Protein AF-A0A1V2LW60-F1 (afdb_monomer)

Radius of gyration: 14.6 Å; Cα contacts (8 Å, |Δi|>4): 250; chains: 1; bounding box: 36×35×36 Å

Sequence (140 aa):
MFGLFGNNDGVFLSRGDFKNAEVDNYISYEDGEFVCFLIKSPDEEHCFTNKGYYRLKGTDLDRYEFNRHKLEDVEFELAGRFDGDVEVKFIIGGDKINVDINKAQSEQAKDLYKILYKLSSVQNFEEDDYSDVFEQFLDN

Solvent-accessible surface area (backbone atoms only — not comparable to full-atom values): 8105 Å² total; per-residue (Å²): 138,80,86,81,78,88,69,76,44,17,42,75,56,55,86,92,46,43,84,78,41,76,67,55,79,75,58,55,52,92,77,75,42,50,81,74,44,40,32,43,31,89,65,39,37,43,37,34,37,37,37,30,41,37,38,35,44,86,87,49,75,50,76,43,45,45,31,80,27,64,52,40,78,66,44,75,47,76,52,54,101,83,53,69,32,27,36,45,33,32,29,45,80,87,42,81,47,75,46,50,27,35,42,93,46,45,69,62,51,50,51,52,45,54,42,51,48,49,43,47,75,66,66,42,69,86,47,72,69,42,48,74,61,50,50,76,67,72,79,119

Structure (mmCIF, N/CA/C/O backbone):
data_AF-A0A1V2LW60-F1
#
_entry.id   AF-A0A1V2LW60-F1
#
loop_
_atom_site.group_PDB
_atom_site.id
_atom_site.type_symbol
_atom_site.label_atom_id
_atom_site.label_alt_id
_atom_site.label_comp_id
_atom_site.label_asym_id
_atom_site.label_entity_id
_atom_site.label_seq_id
_atom_site.pdbx_PDB_ins_code
_atom_site.Cartn_x
_atom_site.Cartn_y
_atom_site.Cartn_z
_atom_site.occupancy
_atom_site.B_iso_or_equiv
_atom_site.auth_seq_id
_atom_site.auth_comp_id
_atom_site.auth_asym_id
_atom_site.auth_atom_id
_atom_site.pdbx_PDB_m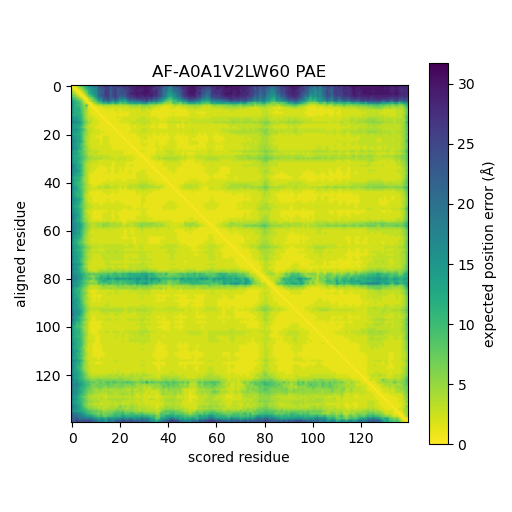odel_num
ATOM 1 N N . MET A 1 1 ? 21.681 5.369 -18.726 1.00 34.28 1 MET A N 1
ATOM 2 C CA . MET A 1 1 ? 21.057 4.231 -19.431 1.00 34.28 1 MET A CA 1
ATOM 3 C C . MET A 1 1 ? 21.082 3.055 -18.466 1.00 34.28 1 MET A C 1
ATOM 5 O O . MET A 1 1 ? 22.072 2.342 -18.415 1.00 34.28 1 MET A O 1
ATOM 9 N N . PHE A 1 2 ? 20.074 2.962 -17.596 1.00 39.78 2 PHE A N 1
ATOM 10 C CA . PHE A 1 2 ? 19.928 1.841 -16.665 1.00 39.78 2 PHE A CA 1
ATOM 11 C C . PHE A 1 2 ? 19.183 0.725 -17.396 1.00 39.78 2 PHE A C 1
ATOM 13 O O . PHE A 1 2 ? 18.133 0.971 -17.986 1.00 39.78 2 PHE A O 1
ATOM 20 N N . GLY A 1 3 ? 19.780 -0.465 -17.436 1.00 31.62 3 GLY A N 1
ATOM 21 C CA . GLY A 1 3 ? 19.175 -1.644 -18.041 1.00 31.62 3 GLY A CA 1
ATOM 22 C C . GLY A 1 3 ? 18.008 -2.130 -17.190 1.00 31.62 3 GLY A C 1
ATOM 23 O O . GLY A 1 3 ? 18.221 -2.823 -16.203 1.00 31.62 3 GLY A O 1
ATOM 24 N N . LEU A 1 4 ? 16.794 -1.755 -17.586 1.00 40.34 4 LEU A N 1
ATOM 25 C CA . LEU A 1 4 ? 15.548 -2.383 -17.157 1.00 40.34 4 LEU A CA 1
ATOM 26 C C . LEU A 1 4 ? 15.417 -3.716 -17.901 1.00 40.34 4 LEU A C 1
ATOM 28 O O . LEU A 1 4 ? 14.896 -3.772 -19.013 1.00 40.34 4 LEU A O 1
ATOM 32 N N . PHE A 1 5 ? 15.947 -4.785 -17.317 1.00 40.75 5 PHE A N 1
ATOM 33 C CA . PHE A 1 5 ? 15.549 -6.134 -17.698 1.00 40.75 5 PHE A CA 1
ATOM 34 C C . PHE A 1 5 ? 14.306 -6.510 -16.880 1.00 40.75 5 PHE A C 1
ATOM 36 O O . PHE A 1 5 ? 14.417 -6.803 -15.699 1.00 40.75 5 PHE A O 1
ATOM 43 N N . GLY A 1 6 ? 13.140 -6.477 -17.528 1.00 46.19 6 GLY A N 1
ATOM 44 C CA . GLY A 1 6 ? 12.176 -7.585 -17.497 1.00 46.19 6 GLY A CA 1
ATOM 45 C C . GLY A 1 6 ? 11.258 -7.806 -16.295 1.00 46.19 6 GLY A C 1
ATOM 46 O O . GLY A 1 6 ? 10.565 -8.815 -16.317 1.00 46.19 6 GLY A O 1
ATOM 47 N N . ASN A 1 7 ? 11.209 -6.920 -15.307 1.00 60.88 7 ASN A N 1
ATOM 48 C CA . ASN A 1 7 ? 10.411 -7.152 -14.107 1.00 60.88 7 ASN A CA 1
ATOM 49 C C . ASN A 1 7 ? 9.271 -6.129 -13.994 1.00 60.88 7 ASN A C 1
ATOM 51 O O . ASN A 1 7 ? 9.524 -4.924 -14.029 1.00 60.88 7 ASN A O 1
ATOM 55 N N . ASN A 1 8 ? 8.030 -6.616 -13.887 1.00 77.12 8 ASN A N 1
ATOM 56 C CA . ASN A 1 8 ? 6.828 -5.802 -13.657 1.00 77.12 8 ASN A CA 1
ATOM 57 C C . ASN A 1 8 ? 6.673 -5.422 -12.170 1.00 77.12 8 ASN A C 1
ATOM 59 O O . ASN A 1 8 ? 5.585 -5.060 -11.739 1.00 77.12 8 ASN A O 1
ATOM 63 N N . ASP A 1 9 ? 7.753 -5.500 -11.391 1.00 90.06 9 ASP A N 1
ATOM 64 C CA . ASP A 1 9 ? 7.768 -5.190 -9.967 1.00 90.06 9 ASP A CA 1
ATOM 65 C C . ASP A 1 9 ? 7.499 -3.696 -9.747 1.00 90.06 9 ASP A C 1
ATOM 67 O O . ASP A 1 9 ? 7.987 -2.820 -10.474 1.00 90.06 9 ASP A O 1
ATOM 71 N N . GLY A 1 10 ? 6.750 -3.396 -8.697 1.00 95.44 10 GLY A N 1
ATOM 72 C CA . GLY A 1 10 ? 6.493 -2.042 -8.254 1.00 95.44 10 GLY A CA 1
ATOM 73 C C . GLY A 1 10 ? 7.738 -1.363 -7.690 1.00 95.44 10 GLY A C 1
ATOM 74 O O . GLY A 1 10 ? 8.611 -1.987 -7.079 1.00 95.44 10 GLY A O 1
ATOM 75 N N . VAL A 1 11 ? 7.799 -0.045 -7.857 1.00 96.81 11 VAL A N 1
ATOM 76 C CA . VAL A 1 11 ? 8.784 0.815 -7.196 1.00 96.81 11 VAL A CA 1
ATOM 77 C C . VAL A 1 11 ? 8.082 1.870 -6.356 1.00 96.81 11 VAL A C 1
ATOM 79 O O . VAL A 1 11 ? 7.093 2.457 -6.799 1.00 96.81 11 VAL A O 1
ATOM 82 N N . PHE A 1 12 ? 8.593 2.140 -5.153 1.00 97.56 12 PHE A N 1
ATOM 83 C CA . PHE A 1 12 ? 8.100 3.274 -4.372 1.00 97.56 12 PHE A CA 1
ATOM 84 C C . PHE A 1 1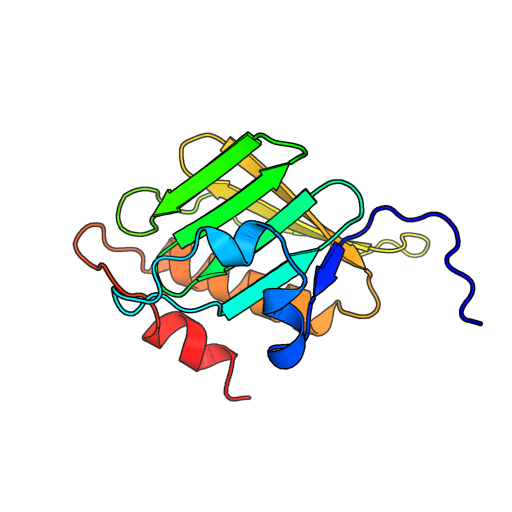2 ? 8.474 4.577 -5.073 1.00 97.56 12 PHE A C 1
ATOM 86 O O . PHE A 1 12 ? 9.642 4.796 -5.413 1.00 97.56 12 PHE A O 1
ATOM 93 N N . LEU A 1 13 ? 7.493 5.457 -5.242 1.00 97.19 13 LEU A N 1
ATOM 94 C CA . LEU A 1 13 ? 7.717 6.815 -5.709 1.00 97.19 13 LEU A CA 1
ATOM 95 C C . LEU A 1 13 ? 8.208 7.699 -4.564 1.00 97.19 13 LEU A C 1
ATOM 97 O O . LEU A 1 13 ? 7.827 7.538 -3.405 1.00 97.19 13 LEU A O 1
ATOM 101 N N . SER A 1 14 ? 9.051 8.673 -4.903 1.00 95.69 14 SER A N 1
ATOM 102 C CA . SER A 1 14 ? 9.379 9.744 -3.968 1.00 95.69 14 SER A CA 1
ATOM 103 C C . SER A 1 14 ? 8.186 10.694 -3.836 1.00 95.69 14 SER A C 1
ATOM 105 O O . SER A 1 14 ? 7.402 10.850 -4.772 1.00 95.69 14 SER A O 1
ATOM 107 N N . ARG A 1 15 ? 8.065 11.397 -2.703 1.00 92.19 15 ARG A N 1
ATOM 108 C CA . ARG A 1 15 ? 6.952 12.335 -2.465 1.00 92.19 15 ARG A CA 1
ATOM 109 C C . ARG A 1 15 ? 6.796 13.396 -3.564 1.00 92.19 15 ARG A C 1
ATOM 111 O O . ARG A 1 15 ? 5.685 13.817 -3.859 1.00 92.19 15 ARG A O 1
ATOM 118 N N . GLY A 1 16 ? 7.899 13.829 -4.183 1.00 94.50 16 GLY A N 1
ATOM 119 C CA . GLY A 1 16 ? 7.868 14.793 -5.292 1.00 94.50 16 GLY A CA 1
ATOM 120 C C . GLY A 1 16 ? 7.300 14.230 -6.600 1.00 94.50 16 GLY A C 1
ATOM 121 O O . GLY A 1 16 ? 6.918 15.004 -7.483 1.00 94.50 16 GLY A O 1
ATOM 122 N N . ASP A 1 17 ? 7.224 12.903 -6.701 1.00 97.31 17 ASP A N 1
ATOM 123 C CA . ASP A 1 17 ? 6.818 12.158 -7.888 1.00 97.31 17 ASP A CA 1
ATOM 124 C C . ASP A 1 17 ? 5.403 11.573 -7.789 1.00 97.31 17 ASP A C 1
ATOM 126 O O . ASP A 1 17 ? 4.942 11.001 -8.773 1.00 97.31 17 ASP A O 1
ATOM 130 N N . PHE A 1 18 ? 4.689 11.729 -6.665 1.00 96.75 18 PHE A N 1
ATOM 131 C CA . PHE A 1 18 ? 3.325 11.195 -6.506 1.00 96.75 18 PHE A CA 1
ATOM 132 C C . PHE A 1 18 ? 2.366 11.677 -7.598 1.00 96.75 18 PHE A C 1
ATOM 134 O O . PHE A 1 18 ? 1.683 10.861 -8.199 1.00 96.75 18 PHE A O 1
ATOM 141 N N . LYS A 1 19 ? 2.454 12.952 -7.990 1.00 95.62 19 LYS A N 1
ATOM 142 C C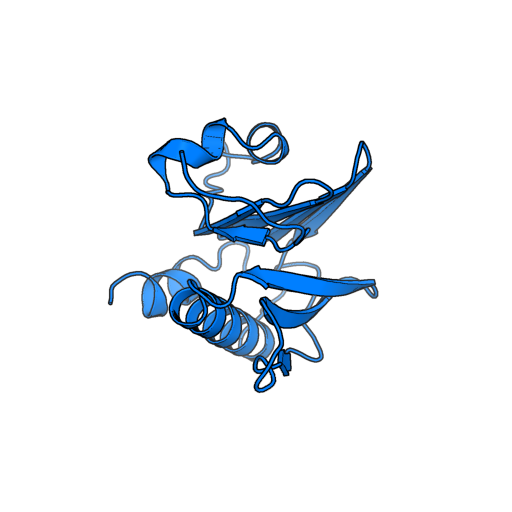A . LYS A 1 19 ? 1.709 13.541 -9.121 1.00 95.62 19 LYS A CA 1
ATOM 143 C C . LYS A 1 19 ? 1.924 12.866 -10.487 1.00 95.62 19 LYS A C 1
ATOM 145 O O . LYS A 1 19 ? 1.267 13.225 -11.458 1.00 95.62 19 LYS A O 1
ATOM 150 N N . ASN A 1 20 ? 2.923 11.988 -10.611 1.00 94.50 20 ASN A N 1
ATOM 151 C CA . ASN A 1 20 ? 3.185 11.215 -11.829 1.00 94.50 20 ASN A CA 1
ATOM 152 C C . ASN A 1 20 ? 2.429 9.868 -11.831 1.00 94.50 20 ASN A C 1
ATOM 154 O O . ASN A 1 20 ? 2.521 9.107 -12.804 1.00 94.50 20 ASN A O 1
ATOM 158 N N . ALA A 1 21 ? 1.751 9.534 -10.734 1.00 97.19 21 ALA A N 1
ATOM 159 C CA . ALA A 1 21 ? 0.833 8.416 -10.620 1.00 97.19 21 ALA A CA 1
ATOM 160 C C . ALA A 1 21 ? -0.589 8.885 -10.943 1.00 97.19 21 ALA A C 1
ATOM 162 O O . ALA A 1 21 ? -0.992 9.977 -10.551 1.00 97.19 21 ALA A O 1
ATOM 163 N N . GLU A 1 22 ? -1.341 8.065 -11.665 1.00 97.88 22 GLU A N 1
ATOM 164 C CA . GLU A 1 22 ? -2.725 8.376 -12.021 1.00 97.88 22 GLU A CA 1
ATOM 165 C C . GLU A 1 22 ? -3.643 8.299 -10.790 1.00 97.88 22 GLU A C 1
ATOM 167 O O . GLU A 1 22 ? -4.556 9.111 -10.654 1.00 97.88 22 GLU A O 1
ATOM 172 N N . VAL A 1 23 ? -3.358 7.391 -9.849 1.00 98.00 23 VAL A N 1
ATOM 173 C CA . VAL A 1 23 ? -4.103 7.230 -8.590 1.00 98.00 23 VAL A CA 1
ATOM 174 C C . VAL A 1 23 ? -4.105 8.504 -7.727 1.00 98.00 23 VAL A C 1
ATOM 176 O O . VAL A 1 23 ? -5.062 8.733 -6.992 1.00 98.00 23 VAL A O 1
ATOM 179 N N . ASP A 1 24 ? -3.094 9.373 -7.867 1.00 97.75 24 ASP A N 1
ATOM 180 C CA . ASP A 1 24 ? -2.974 10.649 -7.139 1.00 97.75 24 ASP A CA 1
ATOM 181 C C . ASP A 1 24 ? -4.146 11.605 -7.422 1.00 97.75 24 ASP A C 1
ATOM 183 O O . ASP A 1 24 ? -4.569 12.354 -6.543 1.00 97.75 24 ASP A O 1
ATOM 187 N N . ASN A 1 25 ? -4.736 11.525 -8.622 1.00 97.38 25 ASN A N 1
ATOM 188 C CA . ASN A 1 25 ? -5.887 12.340 -9.025 1.00 97.38 25 ASN A CA 1
ATOM 189 C C . ASN A 1 25 ? -7.184 11.993 -8.269 1.00 97.38 25 ASN A C 1
ATOM 191 O O . ASN A 1 25 ? -8.160 12.738 -8.370 1.00 97.38 25 ASN A O 1
ATOM 195 N N . TYR A 1 26 ? -7.221 10.863 -7.555 1.00 97.50 26 TYR A N 1
ATOM 196 C CA . TYR A 1 26 ? -8.415 10.348 -6.871 1.00 97.50 26 TYR A CA 1
ATOM 197 C C . TYR A 1 26 ? -8.351 10.498 -5.347 1.00 97.50 26 TYR A C 1
ATOM 199 O O . TYR A 1 26 ? -9.273 10.069 -4.649 1.00 97.50 26 TYR A O 1
ATOM 207 N N . ILE A 1 27 ? -7.273 11.089 -4.833 1.00 97.50 27 ILE A N 1
ATOM 208 C CA . ILE A 1 27 ? -7.060 11.298 -3.402 1.00 97.50 27 ILE A CA 1
ATOM 209 C C . ILE A 1 27 ? -7.821 12.542 -2.954 1.00 97.50 27 ILE A C 1
ATOM 211 O O . ILE A 1 27 ? -7.706 13.607 -3.564 1.00 97.50 27 ILE A O 1
ATOM 215 N N . SER A 1 28 ? -8.572 12.417 -1.860 1.00 95.56 28 SER A N 1
ATOM 216 C CA . SER A 1 28 ? -9.410 13.487 -1.311 1.00 95.56 28 SER A CA 1
ATOM 217 C C . SER A 1 28 ? -8.583 14.443 -0.441 1.00 95.56 28 SER A C 1
ATOM 219 O O . SER A 1 28 ? -8.783 14.554 0.773 1.00 95.56 28 SER A O 1
ATOM 221 N N . TYR A 1 29 ? -7.622 15.136 -1.057 1.00 96.12 29 TYR A N 1
ATOM 222 C CA . TYR A 1 29 ? -6.722 16.079 -0.382 1.00 96.12 29 TYR A CA 1
ATOM 223 C C . TYR A 1 29 ? -7.467 17.191 0.371 1.00 96.12 29 TYR A C 1
ATOM 225 O O . TYR A 1 29 ? -7.030 17.635 1.435 1.00 96.12 29 TYR A O 1
ATOM 233 N N . GLU A 1 30 ? -8.608 17.630 -0.157 1.00 95.56 30 GLU A N 1
ATOM 234 C CA . GLU A 1 30 ? -9.508 18.608 0.456 1.00 95.56 30 GLU A CA 1
ATOM 235 C C . GLU A 1 30 ? -10.067 18.162 1.813 1.00 95.56 30 GLU A C 1
ATOM 237 O O . GLU A 1 30 ? -10.367 19.010 2.654 1.00 95.56 30 GLU A O 1
ATOM 242 N N . ASP A 1 31 ? -10.132 16.851 2.047 1.00 93.88 31 ASP A N 1
ATOM 243 C CA . ASP A 1 31 ? -10.638 16.250 3.278 1.00 93.88 31 ASP A CA 1
ATOM 244 C C . ASP A 1 31 ? -9.506 15.877 4.249 1.00 93.88 31 ASP A C 1
ATOM 246 O O . ASP A 1 31 ? -9.732 15.161 5.225 1.00 93.88 31 ASP A O 1
ATOM 250 N N . GLY A 1 32 ? -8.275 16.341 4.006 1.00 95.31 32 GLY A N 1
ATOM 251 C CA . GLY A 1 32 ? -7.112 16.031 4.844 1.00 95.31 32 GLY A CA 1
ATOM 252 C C . GLY A 1 32 ? -6.538 14.632 4.612 1.00 95.31 32 GLY A C 1
ATOM 253 O O . GLY A 1 32 ? -5.817 14.112 5.461 1.00 95.31 32 GLY A O 1
ATOM 254 N N . GLU A 1 33 ? -6.863 14.001 3.484 1.00 97.69 33 GLU A N 1
ATOM 255 C CA . GLU A 1 33 ? -6.188 12.781 3.053 1.00 97.69 33 GLU A CA 1
ATOM 256 C C . GLU A 1 33 ? -4.820 13.107 2.439 1.00 97.69 33 GLU A C 1
ATOM 258 O O . GLU A 1 33 ? -4.671 14.083 1.702 1.00 97.69 33 GLU A O 1
ATOM 263 N N . PHE A 1 34 ? -3.805 12.296 2.726 1.00 95.62 34 PHE A N 1
ATOM 264 C CA . PHE A 1 34 ? -2.486 12.429 2.120 1.00 95.62 34 PHE A CA 1
ATOM 265 C C . PHE A 1 34 ? -1.822 11.072 1.891 1.00 95.62 34 PHE A C 1
ATOM 267 O O . PHE A 1 34 ? -2.038 10.112 2.629 1.00 95.62 34 PHE A O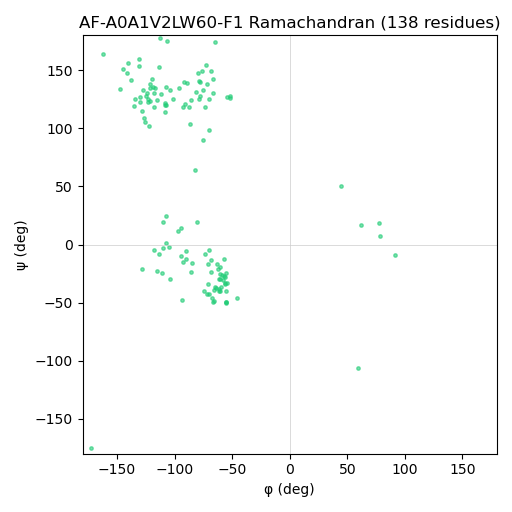 1
ATOM 2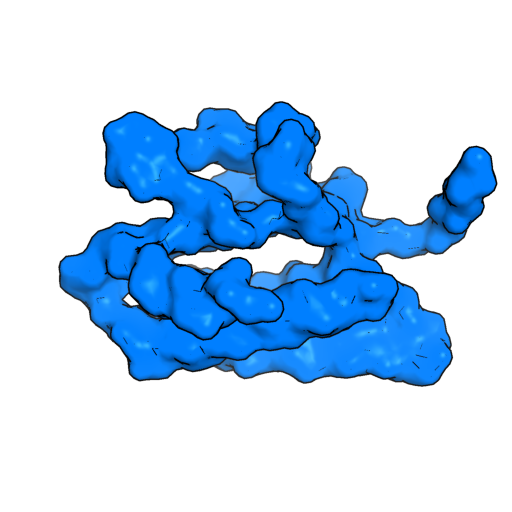74 N N . VAL A 1 35 ? -0.974 11.006 0.864 1.00 97.31 35 VAL A N 1
ATOM 275 C CA . VAL A 1 35 ? -0.208 9.805 0.510 1.00 97.31 35 VAL A CA 1
ATOM 276 C C . VAL A 1 35 ? 0.879 9.527 1.548 1.00 97.31 35 VAL A C 1
ATOM 278 O O . VAL A 1 35 ? 1.755 10.365 1.778 1.00 97.31 35 VAL A O 1
ATOM 281 N N . CYS A 1 36 ? 0.867 8.317 2.104 1.00 96.44 36 CYS A N 1
ATOM 282 C CA . CYS A 1 36 ? 1.930 7.769 2.945 1.00 96.44 36 CYS A CA 1
ATOM 283 C C . CYS A 1 36 ? 2.922 6.946 2.112 1.00 96.44 36 CYS A C 1
ATOM 285 O O . CYS A 1 36 ? 4.130 7.157 2.199 1.00 96.44 36 CYS A O 1
ATOM 287 N N . PHE A 1 37 ? 2.413 6.053 1.259 1.00 97.62 37 PHE A N 1
ATOM 288 C CA . PHE A 1 37 ? 3.212 5.282 0.304 1.00 97.62 37 PHE A CA 1
ATOM 289 C C . PHE A 1 37 ? 2.513 5.212 -1.043 1.00 97.62 37 PHE A C 1
ATOM 291 O O . PHE A 1 37 ? 1.304 5.004 -1.106 1.00 97.62 37 PHE A O 1
ATOM 298 N N . LEU A 1 38 ? 3.291 5.300 -2.117 1.00 98.31 38 LEU A N 1
ATOM 299 C CA . LEU A 1 38 ? 2.803 5.057 -3.465 1.00 98.31 38 LEU A CA 1
ATOM 300 C C . LEU A 1 38 ? 3.804 4.176 -4.198 1.00 98.31 38 LEU A C 1
ATOM 302 O O . LEU A 1 38 ? 4.969 4.544 -4.345 1.00 98.31 38 LEU A O 1
ATOM 306 N N . ILE A 1 39 ? 3.343 3.007 -4.622 1.00 98.38 39 ILE A N 1
ATOM 307 C CA . ILE A 1 39 ? 4.109 2.024 -5.378 1.00 98.38 39 ILE A CA 1
ATOM 308 C C . ILE A 1 39 ? 3.518 1.962 -6.781 1.00 98.38 39 ILE A C 1
ATOM 310 O O . ILE A 1 39 ? 2.306 1.819 -6.937 1.00 98.38 39 ILE A O 1
ATOM 314 N N . LYS A 1 40 ? 4.366 2.074 -7.801 1.00 97.25 40 LYS A N 1
ATOM 315 C CA . LYS A 1 40 ? 3.949 2.035 -9.204 1.00 97.25 40 LYS A CA 1
ATOM 316 C C . LYS A 1 40 ? 4.715 0.961 -9.956 1.00 97.25 40 LYS A C 1
ATOM 318 O O . LYS A 1 40 ? 5.946 0.951 -9.929 1.00 97.25 40 LYS A O 1
ATOM 323 N N . SER A 1 41 ? 3.985 0.098 -10.645 1.00 95.25 41 SER A N 1
ATOM 324 C CA . SER A 1 41 ? 4.503 -0.820 -11.654 1.00 95.25 41 SER A CA 1
ATOM 325 C C . SER A 1 41 ? 3.968 -0.430 -13.042 1.00 95.25 41 SER A C 1
ATOM 327 O O . SER A 1 41 ? 3.212 0.540 -13.164 1.00 95.25 41 SER A O 1
ATOM 329 N N . PRO A 1 42 ? 4.366 -1.122 -14.126 1.00 93.25 42 PRO A N 1
ATOM 330 C CA . PRO A 1 42 ? 3.745 -0.923 -15.435 1.00 93.25 42 PRO A CA 1
ATOM 331 C C . PRO A 1 42 ? 2.243 -1.248 -15.468 1.00 93.25 42 PRO A C 1
ATOM 333 O O . PRO A 1 42 ? 1.526 -0.652 -16.271 1.00 93.25 42 PRO A O 1
ATOM 336 N N . ASP A 1 43 ? 1.788 -2.178 -14.622 1.00 92.00 43 ASP A N 1
ATOM 337 C CA . ASP A 1 43 ? 0.435 -2.743 -14.677 1.00 92.00 43 ASP A CA 1
ATOM 338 C C . ASP A 1 43 ? -0.498 -2.188 -13.586 1.00 92.00 43 ASP A C 1
ATOM 340 O O . ASP A 1 43 ? -1.713 -2.116 -13.799 1.00 92.00 43 ASP A O 1
ATOM 344 N N . GLU A 1 44 ? 0.049 -1.807 -12.426 1.00 96.12 44 GLU A N 1
ATOM 345 C CA . GLU A 1 44 ? -0.722 -1.426 -11.238 1.00 96.12 44 GLU A CA 1
ATOM 346 C C . GLU A 1 44 ? -0.091 -0.244 -10.482 1.00 96.12 44 GLU A C 1
ATOM 348 O O . GLU A 1 44 ? 1.131 -0.080 -10.411 1.00 96.12 44 GLU A O 1
ATOM 353 N N . GLU A 1 45 ? -0.944 0.578 -9.874 1.00 98.25 45 GLU A N 1
ATOM 354 C CA . GLU A 1 45 ? -0.557 1.580 -8.883 1.00 98.25 45 GLU A CA 1
ATOM 355 C C . GLU A 1 45 ? -1.228 1.257 -7.549 1.00 98.25 45 GLU A C 1
ATOM 357 O O . GLU A 1 45 ? -2.441 1.047 -7.475 1.00 98.25 45 GLU A O 1
ATOM 362 N N . HIS A 1 46 ? -0.435 1.243 -6.483 1.00 98.56 46 HIS A N 1
ATOM 363 C CA . HIS A 1 46 ? -0.882 0.999 -5.120 1.00 98.56 46 HIS A CA 1
ATOM 364 C C . HIS A 1 46 ? -0.589 2.236 -4.284 1.00 98.56 46 HIS A C 1
ATOM 366 O O . HIS A 1 46 ? 0.572 2.616 -4.119 1.00 98.56 46 HIS A O 1
ATOM 372 N N . CYS A 1 47 ? -1.628 2.858 -3.742 1.00 98.62 47 CYS A N 1
ATOM 373 C CA . CYS A 1 47 ? -1.503 4.050 -2.919 1.00 98.62 47 CYS A CA 1
ATOM 374 C C . CYS A 1 47 ? -2.091 3.799 -1.534 1.00 98.62 47 CYS A C 1
ATOM 376 O O . CYS A 1 47 ? -3.255 3.438 -1.387 1.00 98.62 47 CYS A O 1
ATOM 378 N N . PHE A 1 48 ? -1.266 4.003 -0.516 1.00 98.50 48 PHE A N 1
ATOM 379 C CA . PHE A 1 48 ? -1.641 3.943 0.888 1.00 98.50 48 PHE A CA 1
ATOM 380 C C . PHE A 1 48 ? -1.658 5.370 1.419 1.00 98.50 48 PHE A C 1
ATOM 382 O O . PHE A 1 48 ? -0.637 6.063 1.373 1.00 98.50 48 PHE A O 1
ATOM 389 N N . THR A 1 49 ? -2.810 5.807 1.907 1.00 98.25 49 THR A N 1
ATOM 390 C CA . THR A 1 49 ? -3.008 7.115 2.533 1.00 98.25 49 THR A CA 1
ATOM 391 C C . THR A 1 49 ? -3.169 6.950 4.039 1.00 98.25 49 THR A C 1
ATOM 393 O O . THR A 1 49 ? -3.252 5.832 4.551 1.00 98.25 49 THR A O 1
ATOM 396 N N . ASN A 1 50 ? -3.266 8.060 4.764 1.00 96.62 50 ASN A N 1
ATOM 397 C CA . ASN A 1 50 ? -3.655 8.031 6.173 1.00 96.62 50 ASN A CA 1
ATOM 398 C C . ASN A 1 50 ? -5.086 7.500 6.401 1.00 96.62 50 ASN A C 1
ATOM 400 O O . ASN A 1 50 ? -5.409 7.107 7.519 1.00 96.62 50 ASN A O 1
ATOM 404 N N . LYS A 1 51 ? -5.936 7.449 5.364 1.00 97.62 51 LYS A N 1
ATOM 405 C CA . LYS A 1 51 ? -7.351 7.049 5.476 1.00 97.62 51 LYS A CA 1
ATOM 406 C C . LYS A 1 51 ? -7.686 5.711 4.827 1.00 97.62 51 LYS A C 1
ATOM 408 O O . LYS A 1 51 ? -8.670 5.072 5.207 1.00 97.62 51 LYS A O 1
ATOM 413 N N . GLY A 1 52 ? -6.913 5.269 3.842 1.00 97.62 52 GLY A N 1
ATOM 414 C CA . GLY A 1 52 ? -7.255 4.068 3.098 1.00 97.62 52 GLY A CA 1
ATOM 415 C C . GLY A 1 52 ? -6.196 3.583 2.123 1.00 97.62 52 GLY A C 1
ATOM 416 O O . GLY A 1 52 ? -5.081 4.093 2.029 1.00 97.62 52 GLY A O 1
ATOM 417 N N . TYR A 1 53 ? -6.590 2.554 1.387 1.00 98.69 53 TYR A N 1
ATOM 418 C CA . TYR A 1 53 ? -5.818 1.924 0.331 1.00 98.69 53 TYR A CA 1
ATOM 419 C C . TYR A 1 53 ? -6.539 2.070 -1.010 1.00 98.69 53 TYR A C 1
ATOM 421 O O . TYR A 1 53 ? -7.741 1.818 -1.108 1.00 98.69 53 TYR A O 1
ATOM 429 N N . TYR A 1 54 ? -5.788 2.444 -2.040 1.00 98.69 54 TYR A N 1
ATOM 430 C CA . TYR A 1 54 ? -6.245 2.575 -3.415 1.00 98.69 54 TYR A CA 1
ATOM 431 C C . TYR A 1 54 ? -5.414 1.660 -4.302 1.00 98.69 54 TYR A C 1
ATOM 433 O O . TYR A 1 54 ? -4.181 1.650 -4.214 1.00 98.69 54 TYR A O 1
ATOM 441 N N . ARG A 1 55 ? -6.086 0.935 -5.192 1.00 98.44 55 ARG A N 1
ATOM 442 C CA . ARG A 1 55 ? -5.453 0.169 -6.262 1.00 98.44 55 ARG A CA 1
ATOM 443 C C . ARG A 1 55 ? -6.015 0.626 -7.592 1.00 98.44 55 ARG A C 1
ATOM 445 O O . ARG A 1 55 ? -7.219 0.530 -7.803 1.00 98.44 55 ARG A O 1
ATOM 452 N N . LEU A 1 56 ? -5.148 1.073 -8.488 1.00 98.38 56 LEU A N 1
ATOM 453 C CA . LEU A 1 56 ? -5.509 1.336 -9.874 1.00 98.38 56 LEU A CA 1
ATOM 454 C C . LEU A 1 56 ? -4.874 0.267 -10.762 1.00 98.38 56 LEU A C 1
ATOM 456 O O . LEU A 1 56 ? -3.651 0.139 -10.800 1.00 98.38 56 LEU A O 1
ATOM 460 N N . LYS A 1 57 ? -5.704 -0.484 -11.488 1.00 95.88 57 LYS A N 1
ATOM 461 C CA . LYS A 1 57 ? -5.278 -1.507 -12.450 1.00 95.88 57 LYS A CA 1
ATOM 462 C C . LYS A 1 57 ? -5.937 -1.244 -13.795 1.00 95.88 57 LYS A C 1
ATOM 464 O O . LYS A 1 57 ? -7.141 -1.431 -13.962 1.00 95.88 57 LYS A O 1
ATOM 469 N N . GLY A 1 58 ? -5.153 -0.801 -14.774 1.00 91.88 58 GLY A N 1
ATOM 470 C CA . GLY A 1 58 ? -5.707 -0.308 -16.035 1.00 91.88 58 GLY A CA 1
ATOM 471 C C . GLY A 1 58 ? -6.642 0.883 -15.796 1.00 91.88 58 GLY A C 1
ATOM 472 O O . GLY A 1 58 ? -6.175 1.981 -15.518 1.00 91.88 58 GLY A O 1
ATOM 473 N N . THR A 1 59 ? -7.955 0.669 -15.915 1.00 93.44 59 THR A N 1
ATOM 474 C CA . THR A 1 59 ? -8.992 1.690 -15.658 1.00 93.44 59 THR A CA 1
ATOM 475 C C . THR A 1 59 ? -9.822 1.422 -14.406 1.00 93.44 59 THR A C 1
ATOM 477 O O . THR A 1 59 ? -10.701 2.221 -14.085 1.00 93.44 59 THR A O 1
ATOM 480 N N . ASP A 1 60 ? -9.585 0.299 -13.731 1.00 96.94 60 ASP A N 1
ATOM 481 C CA . ASP A 1 60 ? -10.358 -0.112 -12.566 1.00 96.94 60 ASP A CA 1
ATOM 482 C C . ASP A 1 60 ? -9.691 0.442 -11.303 1.00 96.94 60 ASP A C 1
ATOM 484 O O . ASP A 1 60 ? -8.514 0.172 -11.046 1.00 96.94 60 ASP A O 1
ATOM 488 N N . LEU A 1 61 ? -10.440 1.251 -10.549 1.00 97.81 61 LEU A N 1
ATOM 489 C CA . LEU A 1 61 ? -10.013 1.839 -9.282 1.00 97.81 61 LEU A CA 1
ATOM 490 C C . LEU A 1 61 ? -10.762 1.171 -8.130 1.00 97.81 61 LEU A C 1
ATOM 492 O O . LEU A 1 61 ? -11.967 1.375 -7.966 1.00 97.81 61 LEU A O 1
ATOM 496 N N . ASP A 1 62 ? -10.024 0.451 -7.295 1.00 97.94 62 ASP A N 1
ATOM 497 C CA . ASP A 1 62 ? -10.512 -0.042 -6.013 1.00 97.94 62 ASP A CA 1
ATOM 498 C C . ASP A 1 62 ? -10.094 0.930 -4.903 1.00 97.94 62 ASP A C 1
ATOM 500 O O . ASP A 1 62 ? -8.938 1.355 -4.849 1.00 97.94 62 ASP A O 1
ATOM 504 N N . ARG A 1 63 ? -11.019 1.264 -3.996 1.00 97.94 63 ARG A N 1
ATOM 505 C CA . ARG A 1 63 ? -10.764 2.104 -2.814 1.00 97.94 63 ARG A CA 1
ATOM 506 C C . ARG A 1 63 ? -11.307 1.422 -1.567 1.00 97.94 63 ARG A C 1
ATOM 508 O O . ARG A 1 63 ? -12.495 1.114 -1.485 1.00 97.94 63 ARG A O 1
ATOM 515 N N . TYR A 1 64 ? -10.446 1.278 -0.569 1.00 98.25 64 TYR A N 1
ATOM 516 C CA . TYR A 1 64 ? -10.755 0.666 0.713 1.00 98.25 64 TYR A CA 1
ATOM 517 C C . TYR A 1 64 ? -10.385 1.611 1.851 1.00 98.25 64 TYR A C 1
ATOM 519 O O . TYR A 1 64 ? -9.216 1.782 2.182 1.00 98.25 64 TYR A O 1
ATOM 527 N N . GLU A 1 65 ? -11.390 2.220 2.473 1.00 97.62 65 GLU A N 1
ATOM 528 C CA . GLU A 1 65 ? -11.185 3.059 3.658 1.00 97.62 65 GLU A CA 1
ATOM 529 C C . GLU A 1 65 ? -10.920 2.180 4.885 1.00 97.62 65 GLU A C 1
ATOM 531 O O . GLU A 1 65 ? -11.652 1.210 5.127 1.00 97.62 65 GLU A O 1
ATOM 536 N N . PHE A 1 66 ? -9.891 2.510 5.668 1.00 97.25 66 PHE A N 1
ATOM 537 C CA . PHE A 1 66 ? -9.467 1.712 6.823 1.00 97.25 66 PHE A CA 1
ATOM 538 C C . PHE A 1 66 ? -10.482 1.726 7.970 1.00 97.25 66 PHE A C 1
ATOM 540 O O . PHE A 1 66 ? -10.532 0.772 8.746 1.00 97.25 66 PHE A O 1
ATOM 547 N N . ASN A 1 67 ? -11.325 2.758 8.043 1.00 95.81 67 ASN A N 1
ATOM 548 C CA . ASN A 1 67 ? -12.438 2.873 8.990 1.00 95.81 67 ASN A CA 1
ATOM 549 C C . ASN A 1 67 ? -13.633 1.961 8.643 1.00 95.81 67 ASN A C 1
ATOM 551 O O . ASN A 1 67 ? -14.576 1.837 9.418 1.00 95.81 67 ASN A O 1
ATOM 555 N N . ARG A 1 68 ? -13.620 1.304 7.478 1.00 96.56 68 ARG A N 1
ATOM 556 C CA . ARG A 1 68 ? -14.731 0.459 6.997 1.00 96.56 68 ARG A CA 1
ATOM 557 C C . ARG A 1 68 ? -14.292 -0.931 6.569 1.00 96.56 68 ARG A C 1
ATOM 559 O O . ARG A 1 68 ? -15.116 -1.842 6.534 1.00 96.56 68 ARG A O 1
ATOM 566 N N . HIS A 1 69 ? -13.010 -1.102 6.264 1.00 97.94 69 HIS A N 1
ATOM 567 C CA . HIS A 1 69 ? -12.449 -2.355 5.783 1.00 97.94 69 HIS A CA 1
ATOM 568 C C . HIS A 1 69 ? -11.237 -2.729 6.624 1.00 97.94 69 HIS A C 1
ATOM 570 O O . HIS A 1 69 ? -10.208 -2.051 6.621 1.00 97.94 69 HIS A O 1
ATOM 576 N N . LYS A 1 70 ? -11.366 -3.838 7.350 1.00 96.75 70 LYS A N 1
ATOM 577 C CA . LYS A 1 70 ? -10.282 -4.371 8.164 1.00 96.75 70 LYS A CA 1
ATOM 578 C C . LYS A 1 70 ? -9.194 -4.976 7.275 1.00 96.75 70 LYS A C 1
ATOM 580 O O . LYS A 1 70 ? -9.507 -5.661 6.304 1.00 96.75 70 LYS A O 1
ATOM 585 N N . LEU A 1 71 ? -7.941 -4.719 7.635 1.00 97.94 71 LEU A N 1
ATOM 586 C CA . LEU A 1 71 ? -6.772 -5.424 7.135 1.00 97.94 71 LEU A CA 1
ATOM 587 C C . LEU A 1 71 ? -6.660 -6.769 7.853 1.00 97.94 71 LEU A C 1
ATOM 589 O O . LEU A 1 71 ? -6.656 -6.841 9.084 1.00 97.94 71 LEU A O 1
ATOM 593 N N . GLU A 1 72 ? -6.547 -7.832 7.078 1.00 97.94 72 GLU A N 1
ATOM 594 C CA . GLU A 1 72 ? -6.450 -9.209 7.554 1.00 97.94 72 GLU A CA 1
ATOM 595 C C . GLU A 1 72 ? -5.278 -9.909 6.862 1.00 97.94 72 GLU A C 1
ATOM 597 O O . GLU A 1 72 ? -4.809 -9.448 5.822 1.00 97.94 72 GLU A O 1
ATOM 602 N N . ASP A 1 73 ? -4.780 -10.994 7.461 1.00 98.00 73 ASP A N 1
ATOM 603 C CA . ASP A 1 73 ? -3.739 -11.862 6.890 1.00 98.00 73 ASP A CA 1
ATOM 604 C C . ASP A 1 73 ? -2.556 -11.094 6.258 1.00 98.00 73 ASP A C 1
ATOM 606 O O . ASP A 1 73 ? -2.181 -11.312 5.109 1.00 98.00 73 ASP A O 1
ATOM 610 N N . VAL A 1 74 ? -1.992 -10.142 7.017 1.00 98.38 74 VAL A N 1
ATOM 611 C CA . VAL A 1 74 ? -0.843 -9.334 6.581 1.00 98.38 74 VAL A CA 1
ATOM 612 C C . VAL A 1 74 ? 0.429 -10.184 6.610 1.00 98.38 74 VAL A C 1
ATOM 614 O O . VAL A 1 74 ? 0.871 -10.620 7.675 1.00 98.38 74 VAL A O 1
ATOM 617 N N . GLU A 1 75 ? 1.049 -10.366 5.449 1.00 98.19 75 GLU A N 1
ATOM 618 C CA . GLU A 1 75 ? 2.216 -11.219 5.232 1.00 98.19 75 GLU A CA 1
ATOM 619 C C . GLU A 1 75 ? 3.317 -10.470 4.460 1.00 98.19 75 GLU A C 1
ATOM 621 O O . GLU A 1 75 ? 3.059 -9.543 3.688 1.00 98.19 75 GLU A O 1
ATOM 626 N N . PHE A 1 76 ? 4.567 -10.887 4.671 1.00 98.00 76 PHE A N 1
ATOM 627 C CA . PHE A 1 76 ? 5.733 -10.393 3.938 1.00 98.00 76 PHE A CA 1
ATOM 628 C C . PHE A 1 76 ? 6.549 -11.568 3.415 1.00 98.00 76 PHE A C 1
ATOM 630 O O . PHE A 1 76 ? 7.018 -12.399 4.201 1.00 98.00 76 PHE A O 1
ATOM 637 N N . GLU A 1 77 ? 6.747 -11.620 2.103 1.00 96.19 77 GLU A N 1
ATOM 638 C CA . GLU A 1 77 ? 7.549 -12.643 1.445 1.00 96.19 77 GLU A CA 1
ATOM 639 C C . GLU A 1 77 ? 8.930 -12.090 1.087 1.00 96.19 77 GLU A C 1
ATOM 641 O O . GLU A 1 77 ? 9.079 -11.051 0.442 1.00 96.19 77 GLU A O 1
ATOM 646 N N . LEU A 1 78 ? 9.968 -12.789 1.550 1.00 91.88 78 LEU A N 1
ATOM 647 C CA . LEU A 1 78 ? 11.349 -12.442 1.243 1.00 91.88 78 LEU A CA 1
ATOM 648 C C . LEU A 1 78 ? 11.709 -12.917 -0.163 1.00 91.88 78 LEU A C 1
ATOM 650 O O . LEU A 1 78 ? 11.423 -14.056 -0.515 1.00 91.88 78 LEU A O 1
ATOM 654 N N . ALA A 1 79 ? 12.473 -12.095 -0.882 1.00 86.06 79 ALA A N 1
ATOM 655 C CA . ALA A 1 79 ? 13.094 -12.489 -2.137 1.00 86.06 79 ALA A CA 1
ATOM 656 C C . ALA A 1 79 ? 13.931 -13.761 -1.934 1.00 86.06 79 ALA A C 1
ATOM 65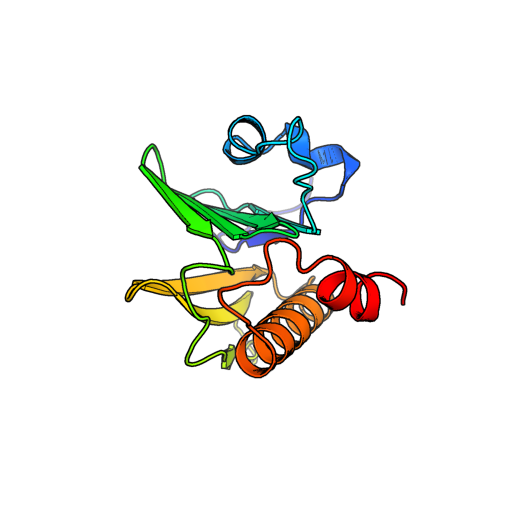8 O O . ALA A 1 79 ? 14.834 -13.801 -1.081 1.00 86.06 79 ALA A O 1
ATOM 659 N N . GLY A 1 80 ? 13.689 -14.792 -2.741 1.00 80.19 80 GLY A N 1
ATOM 660 C CA 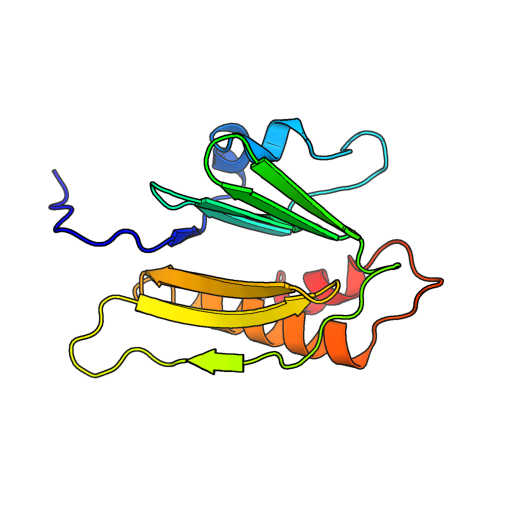. GLY A 1 80 ? 14.602 -15.915 -2.848 1.00 80.19 80 GLY A CA 1
ATOM 661 C C . GLY A 1 80 ? 15.946 -15.484 -3.439 1.00 80.19 80 GLY A C 1
ATOM 662 O O . GLY A 1 80 ? 16.167 -14.355 -3.877 1.00 80.19 80 GLY A O 1
ATOM 663 N N . ARG A 1 81 ? 16.907 -16.414 -3.477 1.00 76.50 81 ARG A N 1
ATOM 664 C CA . ARG A 1 81 ? 18.285 -16.119 -3.919 1.00 76.50 81 ARG A CA 1
ATOM 665 C C . ARG A 1 81 ? 18.361 -15.513 -5.331 1.00 76.50 81 ARG A C 1
ATOM 667 O O . ARG A 1 81 ? 19.323 -14.802 -5.625 1.00 76.50 81 ARG A O 1
ATOM 674 N N . PHE A 1 82 ? 17.396 -15.830 -6.191 1.00 81.12 82 PHE A N 1
ATOM 675 C CA . PHE A 1 82 ? 17.360 -15.402 -7.589 1.00 81.12 82 PHE A CA 1
ATOM 676 C C . PHE A 1 82 ? 16.212 -14.439 -7.911 1.00 81.12 82 PHE A C 1
ATOM 678 O O . PHE A 1 82 ? 16.237 -13.858 -8.993 1.00 81.12 82 PHE A O 1
ATOM 685 N N . ASP A 1 83 ? 15.282 -14.221 -6.981 1.00 83.88 83 ASP A N 1
ATOM 686 C CA . ASP A 1 83 ? 14.081 -13.418 -7.219 1.00 83.88 83 ASP A CA 1
ATOM 687 C C . ASP A 1 83 ? 14.424 -11.923 -7.216 1.00 83.88 83 ASP A C 1
ATOM 689 O O . ASP A 1 83 ? 15.428 -11.492 -6.624 1.00 83.88 83 ASP A O 1
ATOM 693 N N . GLY A 1 84 ? 13.675 -11.142 -7.991 1.00 88.94 84 GLY A N 1
ATOM 694 C CA . GLY A 1 84 ? 13.927 -9.716 -8.234 1.00 88.94 84 GLY A CA 1
ATOM 695 C C . GLY A 1 84 ? 13.236 -8.795 -7.234 1.00 88.94 84 GLY A C 1
ATOM 696 O O . GLY A 1 84 ? 13.600 -7.623 -7.128 1.00 88.94 84 GLY A O 1
ATOM 697 N N . ASP A 1 85 ? 12.327 -9.358 -6.458 1.00 92.06 85 ASP A N 1
ATOM 698 C CA . ASP A 1 85 ? 11.250 -8.704 -5.745 1.00 92.06 85 ASP A CA 1
ATOM 699 C C . ASP A 1 85 ? 11.046 -9.296 -4.348 1.00 92.06 85 ASP A C 1
ATOM 701 O O . ASP A 1 85 ? 11.459 -10.409 -4.029 1.00 92.06 85 ASP A O 1
ATOM 705 N N . VAL A 1 86 ? 10.457 -8.480 -3.485 1.00 96.06 86 VAL A N 1
ATOM 706 C CA . VAL A 1 86 ? 9.824 -8.887 -2.231 1.00 96.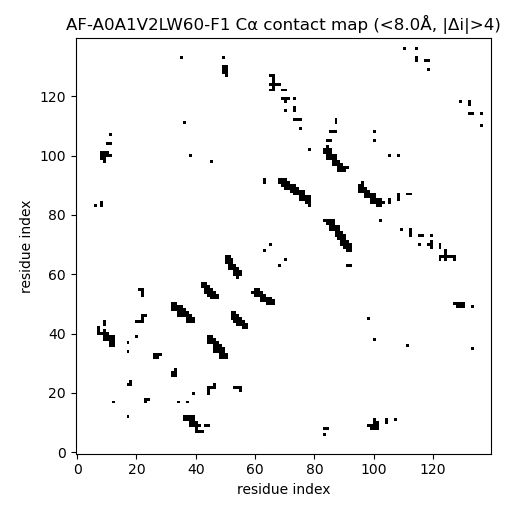06 86 VAL A CA 1
ATOM 707 C C . VAL A 1 86 ? 8.332 -8.632 -2.373 1.00 96.06 86 VAL A C 1
ATOM 709 O O . VAL A 1 86 ? 7.943 -7.709 -3.088 1.00 96.06 86 VAL A O 1
ATOM 712 N N . GLU A 1 87 ? 7.506 -9.383 -1.657 1.00 96.94 87 GLU A N 1
ATOM 713 C CA . GLU A 1 87 ? 6.053 -9.252 -1.781 1.00 96.94 87 GLU A CA 1
ATOM 714 C C . GLU A 1 87 ? 5.428 -8.841 -0.444 1.00 96.94 87 GLU A C 1
ATOM 716 O O . GLU A 1 87 ? 5.770 -9.375 0.618 1.00 96.94 87 GLU A O 1
ATOM 721 N N . VAL A 1 88 ? 4.496 -7.887 -0.487 1.00 98.31 88 VAL A N 1
ATOM 722 C CA . VAL A 1 88 ? 3.620 -7.539 0.643 1.00 98.31 88 VAL A CA 1
ATOM 723 C C . VAL A 1 88 ? 2.212 -8.023 0.312 1.00 98.31 88 VAL A C 1
ATOM 725 O O . VAL A 1 88 ? 1.627 -7.598 -0.685 1.00 98.31 88 VAL A O 1
ATOM 728 N N . LYS A 1 89 ? 1.652 -8.884 1.165 1.00 98.56 89 LYS A N 1
ATOM 729 C CA . LYS A 1 89 ? 0.331 -9.500 0.975 1.00 98.56 89 LYS A CA 1
ATOM 730 C C . LYS A 1 89 ? -0.598 -9.134 2.118 1.00 98.56 89 LYS A C 1
ATOM 732 O O . LYS A 1 89 ? -0.161 -9.032 3.262 1.00 98.56 89 LYS A O 1
ATOM 737 N N . PHE A 1 90 ? -1.870 -8.919 1.812 1.00 98.69 90 PHE A N 1
ATOM 738 C CA . PHE A 1 90 ? -2.910 -8.677 2.812 1.00 98.69 90 PHE A CA 1
ATOM 739 C C . PHE A 1 90 ? -4.302 -8.898 2.219 1.00 98.69 90 PHE A C 1
ATOM 741 O O . PHE A 1 90 ? -4.486 -8.924 1.000 1.00 98.69 90 PHE A O 1
ATOM 748 N N . ILE A 1 91 ? -5.297 -9.031 3.089 1.00 98.69 91 ILE A N 1
ATOM 749 C CA . ILE A 1 91 ? -6.715 -9.036 2.736 1.00 98.69 91 ILE A CA 1
ATOM 750 C C . ILE A 1 91 ? -7.344 -7.722 3.193 1.00 98.69 91 ILE A C 1
ATOM 752 O O . ILE A 1 91 ? -7.113 -7.278 4.317 1.00 98.69 91 ILE A O 1
ATOM 756 N N . ILE A 1 92 ? -8.158 -7.105 2.338 1.00 98.38 92 ILE A N 1
ATOM 757 C CA . ILE A 1 92 ? -8.979 -5.945 2.700 1.00 98.38 92 ILE A CA 1
ATOM 758 C C . ILE A 1 92 ? -10.284 -5.961 1.906 1.00 98.38 92 ILE A C 1
ATOM 760 O O . ILE A 1 92 ? -10.296 -6.245 0.715 1.00 98.38 92 ILE A O 1
ATOM 764 N N . GLY A 1 93 ? -11.415 -5.727 2.578 1.00 96.56 93 GLY A N 1
ATOM 765 C CA . GLY A 1 93 ? -12.733 -5.736 1.925 1.00 96.56 93 GLY A CA 1
ATOM 766 C C . GLY A 1 93 ? -13.137 -7.077 1.290 1.00 96.56 93 GLY A C 1
ATOM 767 O O . GLY A 1 93 ? -14.066 -7.113 0.491 1.00 96.56 93 GLY A O 1
ATOM 768 N N . GLY A 1 94 ? -12.467 -8.175 1.656 1.00 96.62 94 GLY A N 1
ATOM 769 C CA . GLY A 1 94 ? -12.654 -9.505 1.064 1.00 96.62 94 GLY A CA 1
ATOM 770 C C . GLY A 1 94 ? -11.723 -9.812 -0.114 1.00 96.62 94 GLY A C 1
ATOM 771 O O . GLY A 1 94 ? -11.641 -10.971 -0.525 1.00 96.62 94 GLY A O 1
ATOM 772 N N . ASP A 1 95 ? -10.978 -8.821 -0.603 1.00 97.62 95 ASP A N 1
ATOM 773 C CA . ASP A 1 95 ? -10.019 -8.979 -1.689 1.00 97.62 95 ASP A CA 1
ATOM 774 C C . ASP A 1 95 ? -8.635 -9.349 -1.164 1.00 97.62 95 ASP A C 1
ATOM 776 O O . ASP A 1 95 ? -8.153 -8.795 -0.176 1.00 97.62 95 ASP A O 1
ATOM 780 N N . LYS A 1 96 ? -7.972 -10.271 -1.868 1.00 98.19 96 LYS A N 1
ATOM 781 C CA . LYS A 1 96 ? -6.560 -10.600 -1.651 1.00 98.19 96 LYS A CA 1
ATOM 782 C C . LYS A 1 96 ? -5.698 -9.666 -2.482 1.00 98.19 96 LYS A C 1
ATOM 784 O O . LYS A 1 96 ? -5.775 -9.685 -3.712 1.00 98.19 96 LYS A O 1
ATOM 789 N N . ILE A 1 97 ? -4.869 -8.889 -1.807 1.00 98.19 97 ILE A N 1
ATOM 790 C CA . ILE A 1 97 ? -3.927 -7.965 -2.420 1.00 98.19 97 ILE A CA 1
ATOM 791 C C . ILE A 1 97 ? -2.527 -8.571 -2.348 1.00 98.19 97 ILE A C 1
ATOM 793 O O . ILE A 1 97 ? -2.112 -9.061 -1.297 1.00 98.19 97 ILE A O 1
ATOM 797 N N . ASN A 1 98 ? -1.814 -8.525 -3.473 1.00 96.88 98 ASN A N 1
ATOM 798 C CA . ASN A 1 98 ? -0.386 -8.798 -3.546 1.00 96.88 98 ASN A CA 1
ATOM 799 C C . ASN A 1 98 ? 0.307 -7.591 -4.174 1.00 96.88 98 ASN A C 1
ATOM 801 O O . ASN A 1 98 ? -0.156 -7.107 -5.205 1.00 96.88 98 ASN A O 1
ATOM 805 N N . VAL A 1 99 ? 1.373 -7.107 -3.544 1.00 97.25 99 VAL A N 1
ATOM 806 C CA . VAL A 1 99 ? 2.183 -6.000 -4.048 1.00 97.25 99 VAL A CA 1
ATOM 807 C C . VAL A 1 99 ? 3.617 -6.486 -4.194 1.00 97.25 99 VAL A C 1
ATOM 809 O O . VAL A 1 99 ? 4.348 -6.577 -3.204 1.00 97.25 99 VAL A O 1
ATOM 812 N N . ASP A 1 100 ? 4.004 -6.775 -5.433 1.00 95.81 100 ASP A N 1
ATOM 813 C CA . ASP A 1 100 ? 5.371 -7.142 -5.794 1.00 95.81 100 ASP A CA 1
ATOM 814 C C . ASP A 1 100 ? 6.219 -5.870 -5.866 1.00 95.81 100 ASP A C 1
ATOM 816 O O . ASP A 1 100 ? 5.868 -4.904 -6.550 1.00 95.81 100 ASP A O 1
ATOM 820 N N . ILE A 1 101 ? 7.323 -5.829 -5.125 1.00 96.75 101 ILE A N 1
ATOM 821 C CA . ILE A 1 101 ? 8.158 -4.635 -4.970 1.00 96.75 101 ILE A CA 1
ATOM 822 C C . ILE A 1 101 ? 9.594 -4.995 -5.292 1.00 96.75 101 ILE A C 1
ATOM 824 O O . ILE A 1 101 ? 10.143 -5.949 -4.743 1.00 96.75 101 ILE A O 1
ATOM 828 N N . ASN A 1 102 ? 10.254 -4.171 -6.105 1.00 95.19 102 ASN A N 1
ATOM 829 C CA . ASN A 1 102 ? 11.655 -4.369 -6.442 1.00 95.19 102 ASN A CA 1
ATOM 830 C C . ASN A 1 102 ? 12.513 -4.545 -5.175 1.00 95.19 102 ASN A C 1
ATOM 832 O O . ASN A 1 102 ? 12.533 -3.680 -4.291 1.00 95.19 102 ASN A O 1
ATOM 836 N N . LYS A 1 103 ? 13.292 -5.630 -5.099 1.00 93.81 103 LYS A N 1
ATOM 837 C CA . LYS A 1 103 ? 14.070 -5.979 -3.897 1.00 93.81 103 LYS A CA 1
ATOM 838 C C . LYS A 1 103 ? 15.092 -4.923 -3.486 1.00 93.81 103 LYS A C 1
ATOM 840 O O . LYS A 1 103 ? 15.535 -4.923 -2.341 1.00 93.81 103 LYS A O 1
ATOM 845 N N . ALA A 1 104 ? 15.485 -4.019 -4.389 1.00 94.06 104 ALA A N 1
ATOM 846 C CA . ALA A 1 104 ? 16.343 -2.889 -4.041 1.00 94.06 104 ALA A CA 1
ATOM 847 C C . ALA A 1 104 ? 15.686 -1.945 -3.015 1.00 94.06 104 ALA A C 1
ATOM 849 O O . ALA A 1 104 ? 16.394 -1.215 -2.325 1.00 94.06 104 ALA A O 1
ATOM 850 N N . GLN A 1 105 ? 14.356 -1.983 -2.888 1.00 95.06 105 GLN A N 1
ATOM 851 C CA . GLN A 1 105 ? 13.564 -1.210 -1.930 1.00 95.06 105 GLN A CA 1
ATOM 852 C C . GLN A 1 105 ? 13.012 -2.081 -0.789 1.00 95.06 105 GLN A C 1
ATOM 854 O O . GLN A 1 105 ? 12.033 -1.714 -0.142 1.00 95.06 105 GLN A O 1
ATOM 859 N N . SER A 1 106 ? 13.655 -3.219 -0.491 1.00 94.94 106 SER A N 1
ATOM 860 C CA . SER A 1 106 ? 13.182 -4.155 0.536 1.00 94.94 106 SER A CA 1
ATOM 861 C C . SER A 1 106 ? 13.043 -3.537 1.928 1.00 94.94 106 SER A C 1
ATOM 863 O O . SER A 1 106 ? 12.202 -3.981 2.697 1.00 94.94 106 SER A O 1
ATOM 865 N N . GLU A 1 107 ? 13.862 -2.542 2.285 1.00 94.88 107 GLU A N 1
ATOM 866 C CA . GLU A 1 107 ? 13.720 -1.857 3.579 1.00 94.88 107 GLU A CA 1
ATOM 867 C C . GLU A 1 107 ? 12.422 -1.040 3.645 1.00 94.88 107 GLU A C 1
ATOM 869 O O . GLU A 1 107 ? 11.653 -1.221 4.583 1.00 94.88 107 GLU A O 1
ATOM 874 N N . GLN A 1 108 ? 12.096 -0.263 2.604 1.00 95.25 108 GLN A N 1
ATOM 875 C CA . GLN A 1 108 ? 10.807 0.442 2.524 1.00 95.25 108 GLN A CA 1
ATOM 876 C C . GLN A 1 108 ? 9.623 -0.534 2.505 1.00 95.25 108 GLN A C 1
ATOM 878 O O . GLN A 1 108 ? 8.607 -0.290 3.151 1.00 95.25 108 GLN A O 1
ATOM 883 N N . ALA A 1 109 ? 9.764 -1.675 1.824 1.00 96.75 109 ALA A N 1
ATOM 884 C CA . ALA A 1 109 ? 8.743 -2.721 1.823 1.00 96.75 109 ALA A CA 1
ATOM 885 C C . ALA A 1 109 ? 8.525 -3.331 3.223 1.00 96.75 109 ALA A C 1
ATOM 887 O O . ALA A 1 109 ? 7.386 -3.586 3.614 1.00 96.75 109 ALA A O 1
ATOM 888 N N . LYS A 1 110 ? 9.593 -3.509 4.016 1.00 96.44 110 LYS A N 1
ATOM 889 C CA . LYS A 1 110 ? 9.482 -3.938 5.422 1.00 96.44 110 LYS A CA 1
ATOM 890 C C . LYS A 1 110 ? 8.765 -2.902 6.278 1.00 96.44 110 LYS A C 1
ATOM 892 O O . LYS A 1 110 ? 8.039 -3.292 7.189 1.00 96.44 110 LYS A O 1
ATOM 897 N N . ASP A 1 111 ? 8.971 -1.614 6.026 1.00 96.50 111 ASP A N 1
ATOM 898 C CA . ASP A 1 111 ? 8.287 -0.560 6.776 1.00 96.50 111 ASP A CA 1
ATOM 899 C C . ASP A 1 111 ? 6.800 -0.506 6.426 1.00 96.50 111 ASP A C 1
ATOM 901 O O . ASP A 1 111 ? 5.975 -0.499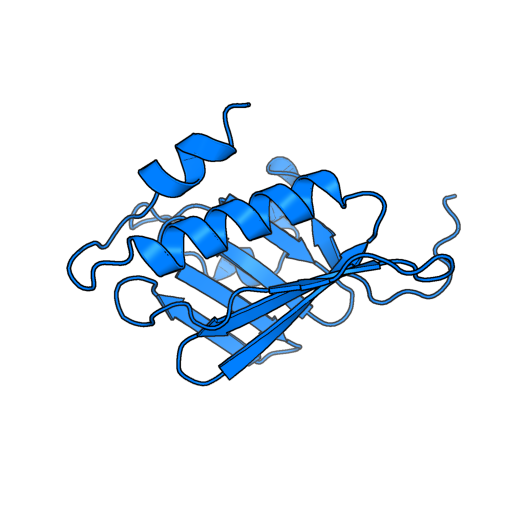 7.340 1.00 96.50 111 ASP A O 1
ATOM 905 N N . LEU A 1 112 ? 6.446 -0.631 5.141 1.00 97.75 112 LEU A N 1
ATOM 906 C CA . LEU A 1 112 ? 5.055 -0.826 4.725 1.00 97.75 112 LEU A CA 1
ATOM 907 C C . LEU A 1 112 ? 4.430 -2.041 5.427 1.00 97.75 112 LEU A C 1
ATOM 909 O O . LEU A 1 112 ? 3.369 -1.916 6.034 1.00 97.75 112 LEU A O 1
ATOM 913 N N . TYR A 1 113 ? 5.103 -3.197 5.423 1.00 98.00 113 TYR A N 1
ATOM 914 C CA . TYR A 1 113 ? 4.630 -4.389 6.133 1.00 98.00 113 TYR A CA 1
ATOM 915 C C . TYR A 1 113 ? 4.384 -4.123 7.628 1.00 98.00 113 TYR A C 1
ATOM 917 O O . TYR A 1 113 ? 3.316 -4.457 8.142 1.00 98.00 113 TYR A O 1
ATOM 925 N N . LYS A 1 114 ? 5.340 -3.506 8.339 1.00 96.88 114 LYS A N 1
ATOM 926 C CA . LYS A 1 114 ? 5.194 -3.210 9.777 1.00 96.88 114 LYS A CA 1
ATOM 927 C C . LYS A 1 114 ? 4.000 -2.299 10.043 1.00 96.88 114 LYS A C 1
ATOM 929 O O . LYS A 1 114 ? 3.288 -2.519 11.022 1.00 96.88 114 LYS A O 1
ATOM 934 N N . ILE A 1 115 ? 3.783 -1.306 9.185 1.00 96.69 115 ILE A N 1
ATOM 935 C CA . ILE A 1 115 ? 2.662 -0.373 9.294 1.00 96.69 115 ILE A CA 1
ATOM 936 C C . ILE A 1 115 ? 1.342 -1.099 9.059 1.00 96.69 115 ILE A C 1
ATOM 938 O O . ILE A 1 115 ? 0.453 -0.997 9.897 1.00 96.69 115 ILE A O 1
ATOM 942 N N . LEU A 1 116 ? 1.219 -1.890 7.989 1.00 97.88 116 LEU A N 1
ATOM 943 C CA . LEU A 1 116 ? 0.001 -2.660 7.712 1.00 97.88 116 LEU A CA 1
ATOM 944 C C . LEU A 1 116 ? -0.301 -3.668 8.827 1.00 97.88 116 LEU A C 1
ATOM 946 O O . LEU A 1 116 ? -1.451 -3.805 9.242 1.00 97.88 116 LEU A O 1
ATOM 950 N N . TYR A 1 117 ? 0.727 -4.322 9.370 1.00 97.44 117 TYR A N 1
ATOM 951 C CA . TYR A 1 117 ? 0.588 -5.225 10.511 1.00 97.44 117 TYR A CA 1
ATOM 952 C C . TYR A 1 117 ? 0.169 -4.476 11.784 1.00 97.44 117 TYR A C 1
ATOM 954 O O . TYR A 1 117 ? -0.643 -4.957 12.575 1.00 97.44 117 TYR A O 1
ATOM 962 N N . LYS A 1 118 ? 0.703 -3.269 12.005 1.00 96.50 118 LYS A N 1
ATOM 963 C CA . LYS A 1 118 ? 0.276 -2.430 13.124 1.00 96.50 118 LYS A CA 1
ATOM 964 C C . LYS A 1 118 ? -1.176 -1.999 12.944 1.00 96.50 118 LYS A C 1
ATOM 966 O O . LYS A 1 118 ? -1.948 -2.177 13.885 1.00 96.50 118 LYS A O 1
ATOM 971 N N . LEU A 1 119 ? -1.550 -1.502 11.766 1.00 96.25 119 LEU A N 1
ATOM 972 C CA . LEU A 1 119 ? -2.915 -1.104 11.422 1.00 96.25 119 LEU A CA 1
ATOM 973 C C . LEU A 1 119 ? -3.899 -2.253 11.641 1.00 96.25 119 LEU A C 1
ATOM 975 O O . LEU A 1 119 ? -4.851 -2.074 12.394 1.00 96.25 119 LEU A O 1
ATOM 979 N N . SER A 1 120 ? -3.632 -3.451 11.114 1.00 96.50 120 SER A N 1
ATOM 980 C CA . SER A 1 120 ? -4.518 -4.615 11.296 1.00 96.50 120 SER A CA 1
ATOM 981 C C . SER A 1 120 ? -4.773 -4.964 12.771 1.00 96.50 120 SER A C 1
ATOM 983 O O . SER A 1 120 ? -5.832 -5.498 13.117 1.00 96.50 120 SER A O 1
ATOM 985 N N . SER A 1 121 ? -3.831 -4.622 13.662 1.00 94.44 121 SER A N 1
ATOM 986 C CA . SER A 1 121 ? -3.952 -4.829 15.110 1.00 94.44 121 SER A CA 1
ATOM 987 C C . SER A 1 121 ? -4.683 -3.712 15.868 1.00 94.44 121 SER A C 1
ATOM 989 O O . SER A 1 121 ? -5.186 -3.973 16.961 1.00 94.44 121 SER A O 1
ATOM 991 N N . VAL A 1 122 ? -4.727 -2.485 15.332 1.00 94.19 122 VAL A N 1
ATOM 992 C CA . VAL A 1 122 ? -5.285 -1.302 16.025 1.00 94.19 122 VAL A CA 1
ATOM 993 C C . VAL A 1 122 ? -6.492 -0.673 15.334 1.00 94.19 122 VAL A C 1
ATOM 995 O O . VAL A 1 122 ? -7.069 0.252 15.897 1.00 94.19 122 VAL A O 1
ATOM 998 N N . GLN A 1 123 ? -6.875 -1.152 14.149 1.00 92.88 123 GLN A N 1
ATOM 999 C CA . GLN A 1 123 ? -8.004 -0.616 13.394 1.00 92.88 123 GLN A CA 1
ATOM 1000 C C . GLN A 1 123 ? -9.277 -0.537 14.243 1.00 92.88 123 GLN A C 1
ATOM 1002 O O . GLN A 1 123 ? -9.725 -1.524 14.836 1.00 92.88 123 GLN A O 1
ATOM 1007 N N . ASN A 1 124 ? -9.866 0.655 14.246 1.00 89.06 124 ASN A N 1
ATOM 1008 C CA . ASN A 1 124 ? -11.137 0.990 14.858 1.00 89.06 124 ASN A CA 1
ATOM 1009 C C . ASN A 1 124 ? -12.061 1.573 13.780 1.00 89.06 124 ASN A C 1
ATOM 1011 O O . ASN A 1 124 ? -11.720 2.547 13.120 1.00 89.06 124 ASN A O 1
ATOM 1015 N N . PHE A 1 125 ? -13.253 1.006 13.607 1.00 90.38 125 PHE A N 1
ATOM 1016 C CA . PHE A 1 125 ? -14.192 1.473 12.582 1.00 90.38 125 PHE A CA 1
ATOM 1017 C C . PHE A 1 125 ? -14.818 2.849 12.874 1.00 90.38 125 PHE A C 1
ATOM 1019 O O . PHE A 1 125 ? -15.547 3.376 12.041 1.00 90.38 125 PHE A O 1
ATOM 1026 N N . GLU A 1 126 ? -14.543 3.429 14.044 1.00 91.06 126 GLU A N 1
ATOM 1027 C CA . GLU A 1 126 ? -14.888 4.818 14.378 1.00 91.06 126 GLU A CA 1
ATOM 1028 C C . GLU A 1 126 ? -13.740 5.811 14.107 1.00 91.06 126 GLU A C 1
ATOM 1030 O O . GLU A 1 126 ? -13.956 7.014 14.205 1.00 91.06 126 GLU A O 1
ATOM 1035 N N . GLU A 1 127 ? -12.530 5.325 13.804 1.00 92.31 127 GLU A N 1
ATOM 1036 C CA . GLU A 1 127 ? -11.350 6.157 13.537 1.00 92.31 127 GLU A CA 1
ATOM 1037 C C . GLU A 1 127 ? -11.229 6.439 12.039 1.00 92.31 127 GLU A C 1
ATOM 1039 O O . GLU A 1 127 ? -11.059 5.505 11.255 1.00 92.31 127 GLU A O 1
ATOM 1044 N N . ASP A 1 128 ? -11.290 7.715 11.659 1.00 91.56 128 ASP A N 1
ATOM 1045 C CA . ASP A 1 128 ? -11.259 8.166 10.261 1.00 91.56 128 ASP A CA 1
ATOM 1046 C C . ASP A 1 128 ? -9.844 8.508 9.766 1.00 91.56 128 ASP A C 1
ATOM 1048 O O . ASP A 1 128 ? -9.635 8.641 8.556 1.00 91.56 128 ASP A O 1
ATOM 1052 N N . ASP A 1 129 ? -8.880 8.662 10.677 1.00 93.31 129 ASP A N 1
ATOM 1053 C CA . ASP A 1 129 ? -7.506 9.056 10.373 1.00 93.31 129 ASP A CA 1
ATOM 1054 C C . ASP A 1 129 ? -6.503 8.177 11.129 1.00 93.31 129 ASP A C 1
ATOM 1056 O O . ASP A 1 129 ? -6.528 8.061 12.351 1.00 93.31 129 ASP A O 1
ATOM 1060 N N . TYR A 1 130 ? -5.585 7.556 10.393 1.00 94.25 130 TYR A N 1
ATOM 1061 C CA . TYR A 1 130 ? -4.539 6.706 10.954 1.00 94.25 130 TYR A CA 1
ATOM 1062 C C . TYR A 1 130 ? -3.141 7.322 10.844 1.00 94.25 130 TYR A C 1
ATOM 1064 O O . TYR A 1 130 ? -2.153 6.588 10.948 1.00 94.25 130 TYR A O 1
ATOM 1072 N N . SER A 1 131 ? -3.027 8.643 10.656 1.00 92.88 131 SER A N 1
ATOM 1073 C CA . SER A 1 131 ? -1.745 9.362 10.576 1.00 92.88 131 SER A CA 1
ATOM 1074 C C . SER A 1 131 ? -0.774 8.950 11.681 1.00 92.88 131 SER A C 1
ATOM 1076 O O . SER A 1 131 ? 0.360 8.589 11.381 1.00 92.88 131 SER A O 1
ATOM 1078 N N . ASP A 1 132 ? -1.241 8.867 12.930 1.00 92.56 132 ASP A N 1
ATOM 1079 C CA . ASP A 1 132 ? -0.433 8.487 14.095 1.00 92.56 132 ASP A CA 1
ATOM 1080 C C . ASP A 1 132 ? 0.243 7.118 13.932 1.00 92.56 132 ASP A C 1
ATOM 1082 O O . ASP A 1 132 ? 1.338 6.887 14.452 1.00 92.56 132 ASP A O 1
ATOM 1086 N N . VAL A 1 133 ? -0.409 6.181 13.233 1.00 92.56 133 VAL A N 1
ATOM 1087 C CA . VAL A 1 133 ? 0.161 4.859 12.959 1.00 92.56 133 VAL A CA 1
ATOM 1088 C C . VAL A 1 133 ? 1.239 4.955 11.892 1.00 92.56 133 VAL A C 1
ATOM 1090 O O . VAL A 1 133 ? 2.257 4.293 12.036 1.00 92.56 133 VAL A O 1
ATOM 1093 N N . PHE A 1 134 ? 1.055 5.767 10.852 1.00 91.19 134 PHE A N 1
ATOM 1094 C CA . PHE A 1 134 ? 2.059 5.952 9.802 1.00 91.19 134 PHE A CA 1
ATOM 1095 C C . PHE A 1 134 ? 3.269 6.764 10.294 1.00 91.19 134 PHE A C 1
ATOM 1097 O O . PHE A 1 134 ? 4.409 6.372 10.043 1.00 91.19 134 PHE A O 1
ATOM 1104 N N . GLU A 1 135 ? 3.051 7.842 11.047 1.00 89.56 135 GLU A N 1
ATOM 1105 C CA . GLU A 1 135 ? 4.102 8.729 11.573 1.00 89.56 135 GLU A CA 1
ATOM 1106 C C . GLU A 1 135 ? 5.099 7.991 12.477 1.00 89.56 135 GLU A C 1
ATOM 1108 O O . GLU A 1 135 ? 6.305 8.202 12.371 1.00 89.56 135 GLU A O 1
ATOM 1113 N N . GLN A 1 136 ? 4.632 7.024 13.277 1.00 84.81 136 GLN A N 1
ATOM 1114 C CA . GLN A 1 136 ? 5.499 6.175 14.112 1.00 84.81 136 GLN A CA 1
ATOM 1115 C C . GLN A 1 136 ? 6.605 5.445 13.332 1.00 84.81 136 GLN A C 1
ATOM 1117 O O . GLN A 1 136 ? 7.618 5.058 13.923 1.00 84.81 136 GLN A O 1
ATOM 1122 N N . PHE A 1 137 ? 6.412 5.223 12.030 1.00 79.00 137 PHE A N 1
ATOM 1123 C CA . PHE A 1 137 ? 7.335 4.468 11.185 1.00 79.00 137 PHE A CA 1
ATOM 1124 C C . PHE A 1 137 ? 7.982 5.315 10.085 1.00 79.00 137 PHE A C 1
ATOM 1126 O O . PHE A 1 137 ? 9.052 4.935 9.619 1.00 79.00 137 PHE A O 1
ATOM 1133 N N . LEU A 1 138 ? 7.375 6.438 9.686 1.00 70.81 138 LEU A N 1
ATOM 1134 C CA . LEU A 1 138 ? 7.882 7.317 8.624 1.00 70.81 138 LEU A CA 1
ATOM 1135 C C . LEU A 1 138 ? 8.925 8.349 9.099 1.00 70.81 138 LEU A C 1
ATOM 1137 O O . LEU A 1 138 ? 9.636 8.897 8.260 1.00 70.81 138 LEU A O 1
ATOM 1141 N N . ASP A 1 139 ? 9.044 8.584 10.410 1.00 61.50 139 ASP A N 1
ATOM 1142 C CA . ASP A 1 139 ? 9.954 9.583 11.004 1.00 61.50 139 ASP A CA 1
ATOM 1143 C C . ASP A 1 139 ? 11.334 9.034 11.451 1.00 61.50 139 ASP A C 1
ATOM 1145 O O . ASP A 1 139 ? 12.072 9.716 12.170 1.00 61.50 139 ASP A O 1
ATOM 1149 N N . ASN A 1 140 ? 11.717 7.821 11.026 1.00 45.56 140 ASN A N 1
ATOM 1150 C CA . ASN A 1 140 ? 13.040 7.219 11.298 1.00 45.56 140 ASN A CA 1
ATOM 1151 C C . ASN A 1 140 ? 13.933 7.157 10.051 1.00 45.56 140 ASN A C 1
ATOM 1153 O O . ASN A 1 140 ? 15.172 7.097 10.238 1.00 45.56 140 ASN A O 1
#

Mean predicted aligned error: 4.48 Å

Nearest PDB structures (foldseek):
  3b77-assembly1_B  TM=9.510E-01  e=1.539E-12  Exiguobacterium sibiricum 255-15
  3b77-assembly2_F  TM=9.819E-01  e=2.281E-12  Exiguobacterium sibiricum 255-15
  3b77-assembly1_C  TM=9.500E-01  e=1.628E-12  Exiguobacterium sibiricum 255-15
  3b77-assembly2_E  TM=9.826E-01  e=3.785E-12  Exiguobacterium sibiricum 255-15
  3b77-assembly1_A  TM=9.655E-01  e=4.236E-12  Exiguobacterium sibiricum 255-15

Foldseek 3Di:
DDDPPDDQAWEKDDPVCLVVDPVSVVFPVVVVKDFLIWIDGPAWIWTDIQFWIWIDGPHDIDTAGLLHWAKADWDKADADPPRQWIWTWIDIPNDTDIHTHGVVCVVVVVLVSVLSVVSNVDGHNVDRGNVVSSCVRSVD

Secondary structure (DSSP, 8-state):
-----S---BEEPPGGGGGGSSGGGG--GGGT--EEEEEE-SSEEEEEESSEEEEEETTEEEEEETTTS-EEEEEEEPP-SS-SEEEEEEEETTEEEEEEEEGGGHHHHHHHHHHHHHHHHH--TT----HHHHHHHHT-

pLDDT: mean 91.68, std 13.44, range [31.62, 98.69]